Protein AF-A0A1C6Z0S4-F1 (afdb_monomer_lite)

Structure (mmCIF, N/CA/C/O backbone):
data_AF-A0A1C6Z0S4-F1
#
_entry.id   AF-A0A1C6Z0S4-F1
#
loop_
_atom_site.group_PDB
_atom_site.id
_atom_site.type_symbol
_atom_site.label_atom_id
_atom_site.label_alt_id
_atom_site.label_comp_id
_atom_site.label_asym_id
_atom_site.label_entity_id
_atom_site.label_seq_id
_atom_site.pdbx_PDB_ins_code
_atom_site.Cartn_x
_atom_site.Cartn_y
_atom_site.Cartn_z
_atom_site.occupancy
_atom_site.B_iso_or_equiv
_atom_site.auth_seq_id
_atom_site.auth_comp_id
_atom_site.auth_asym_id
_atom_site.auth_atom_id
_atom_site.pdbx_PDB_model_num
ATOM 1 N N . MET A 1 1 ? -6.878 -7.002 -3.038 1.00 92.44 1 MET A N 1
ATOM 2 C CA . MET A 1 1 ? -6.805 -6.411 -1.686 1.00 92.44 1 MET A CA 1
ATOM 3 C C . MET A 1 1 ? -5.926 -7.323 -0.857 1.00 92.44 1 MET A C 1
ATOM 5 O O . MET A 1 1 ? -6.141 -8.521 -0.958 1.00 92.44 1 MET A O 1
ATOM 9 N N . GLU A 1 2 ? -4.973 -6.791 -0.096 1.00 96.69 2 GLU A N 1
ATOM 10 C CA . GLU A 1 2 ? -3.965 -7.576 0.635 1.00 96.69 2 GLU A CA 1
ATOM 11 C C . GLU A 1 2 ? -3.652 -6.941 1.997 1.00 96.69 2 GLU A C 1
ATOM 13 O O . GLU A 1 2 ? -3.674 -5.715 2.126 1.00 96.69 2 GLU A O 1
ATOM 18 N N . LEU A 1 3 ? -3.359 -7.758 3.016 1.00 97.12 3 LEU A N 1
ATOM 19 C CA . LEU A 1 3 ? -2.872 -7.271 4.309 1.00 97.12 3 LEU A CA 1
ATOM 20 C C . LEU A 1 3 ? -1.351 -7.102 4.252 1.00 97.12 3 LEU A C 1
ATOM 22 O O . LEU A 1 3 ? -0.598 -8.071 4.259 1.00 97.12 3 LEU A O 1
ATOM 26 N N . LEU A 1 4 ? -0.892 -5.857 4.272 1.00 98.06 4 LEU A N 1
ATOM 27 C CA . LEU A 1 4 ? 0.521 -5.516 4.240 1.00 98.06 4 LEU A CA 1
ATOM 28 C C . LEU A 1 4 ? 1.069 -5.395 5.660 1.00 98.06 4 LEU A C 1
ATOM 30 O O . LEU A 1 4 ? 0.642 -4.537 6.435 1.00 98.06 4 LEU A O 1
ATOM 34 N N . LEU A 1 5 ? 2.040 -6.244 5.994 1.00 97.81 5 LEU A N 1
ATOM 35 C CA . LEU A 1 5 ? 2.652 -6.292 7.327 1.00 97.81 5 LEU A CA 1
ATOM 36 C C . LEU A 1 5 ? 3.930 -5.457 7.439 1.00 97.81 5 LEU A C 1
ATOM 38 O O . LEU A 1 5 ? 4.301 -5.053 8.539 1.00 97.81 5 LEU A O 1
ATOM 42 N N . ASN A 1 6 ? 4.616 -5.228 6.322 1.00 97.81 6 ASN A N 1
ATOM 43 C CA . ASN A 1 6 ? 5.866 -4.483 6.237 1.00 97.81 6 ASN A CA 1
ATOM 44 C C . ASN A 1 6 ? 6.160 -4.105 4.774 1.00 97.81 6 ASN A C 1
ATOM 46 O O . ASN A 1 6 ? 5.416 -4.468 3.862 1.00 97.81 6 ASN A O 1
ATOM 50 N N . GLU A 1 7 ? 7.272 -3.402 4.573 1.00 97.38 7 GLU A N 1
ATOM 51 C CA . GLU A 1 7 ? 7.734 -2.921 3.270 1.00 97.38 7 GLU A CA 1
ATOM 52 C C . GLU A 1 7 ? 8.023 -4.036 2.261 1.00 97.38 7 GLU A C 1
ATOM 54 O O . GLU A 1 7 ? 7.650 -3.906 1.101 1.00 97.38 7 GLU A O 1
ATOM 59 N N . ALA A 1 8 ? 8.591 -5.166 2.693 1.00 97.44 8 ALA A N 1
ATOM 60 C CA . ALA A 1 8 ? 8.878 -6.282 1.792 1.00 97.44 8 ALA A CA 1
ATOM 61 C C . ALA A 1 8 ? 7.593 -6.924 1.240 1.00 97.44 8 ALA A C 1
ATOM 63 O O . ALA A 1 8 ? 7.529 -7.285 0.069 1.00 97.44 8 ALA A O 1
ATOM 64 N N . VAL A 1 9 ? 6.548 -7.041 2.068 1.00 97.69 9 VAL A N 1
ATOM 65 C CA . VAL A 1 9 ? 5.236 -7.539 1.616 1.00 97.69 9 VAL A CA 1
ATOM 66 C C . VAL A 1 9 ? 4.583 -6.552 0.645 1.00 97.69 9 VAL A C 1
ATOM 68 O O . VAL A 1 9 ? 3.962 -6.973 -0.326 1.00 97.69 9 VAL A O 1
ATOM 71 N N . TYR A 1 10 ? 4.732 -5.248 0.888 1.00 97.69 10 TYR A N 1
ATOM 72 C CA . TYR A 1 10 ? 4.225 -4.206 -0.004 1.00 97.69 10 TYR A CA 1
ATOM 73 C C . TYR A 1 10 ? 4.900 -4.226 -1.377 1.00 97.69 10 TYR A C 1
ATOM 75 O O . TYR A 1 10 ? 4.189 -4.239 -2.378 1.00 97.69 10 TYR A O 1
ATOM 83 N N . ASP A 1 11 ? 6.232 -4.281 -1.427 1.00 96.88 11 ASP A N 1
ATOM 84 C CA . ASP A 1 11 ? 6.990 -4.329 -2.683 1.00 96.88 11 ASP A CA 1
ATOM 85 C C . ASP A 1 11 ? 6.540 -5.511 -3.556 1.00 96.88 11 ASP A C 1
ATOM 87 O O . ASP A 1 11 ? 6.111 -5.322 -4.697 1.00 96.88 11 ASP A O 1
ATOM 91 N N . LEU A 1 12 ? 6.504 -6.716 -2.975 1.00 96.31 12 LEU A N 1
ATOM 92 C CA . LEU A 1 12 ? 6.044 -7.922 -3.668 1.00 96.31 12 LEU A CA 1
ATOM 93 C C . LEU A 1 12 ? 4.606 -7.783 -4.172 1.00 96.31 12 LEU A C 1
ATOM 95 O O . LEU A 1 12 ? 4.296 -8.178 -5.297 1.00 96.31 12 LEU A O 1
ATOM 99 N N . TRP A 1 13 ? 3.722 -7.220 -3.346 1.00 96.69 13 TRP A N 1
ATOM 100 C CA . TRP A 1 13 ? 2.325 -7.043 -3.710 1.00 96.69 13 TRP A CA 1
ATOM 101 C C . TRP A 1 13 ? 2.145 -6.041 -4.856 1.00 96.69 13 TRP A C 1
ATOM 103 O O . TRP A 1 13 ? 1.384 -6.329 -5.781 1.00 96.69 13 TRP A O 1
ATOM 113 N N . VAL A 1 14 ? 2.844 -4.899 -4.844 1.00 95.31 14 VAL A N 1
ATOM 114 C CA . VAL A 1 14 ? 2.749 -3.898 -5.920 1.00 95.31 14 VAL A CA 1
ATOM 115 C C . VAL A 1 14 ? 3.285 -4.454 -7.227 1.00 95.31 14 VAL A C 1
ATOM 117 O O . VAL A 1 14 ? 2.598 -4.336 -8.238 1.00 95.31 14 VAL A O 1
ATOM 120 N N . ARG A 1 15 ? 4.439 -5.130 -7.213 1.00 94.00 15 ARG A N 1
ATOM 121 C CA . ARG A 1 15 ? 4.998 -5.779 -8.410 1.00 94.00 15 ARG A CA 1
ATOM 122 C C . ARG A 1 15 ? 4.015 -6.774 -9.016 1.00 94.00 15 ARG A C 1
ATOM 124 O O . ARG A 1 15 ? 3.698 -6.683 -10.196 1.00 94.00 15 ARG A O 1
ATOM 131 N N . ALA A 1 16 ? 3.449 -7.652 -8.189 1.00 93.25 16 ALA A N 1
ATOM 132 C CA . ALA A 1 16 ? 2.482 -8.649 -8.640 1.00 93.25 16 ALA A CA 1
ATOM 133 C C . ALA A 1 16 ? 1.132 -8.052 -9.083 1.00 93.25 16 ALA A C 1
ATOM 135 O O . ALA A 1 16 ? 0.421 -8.661 -9.874 1.00 93.25 16 ALA A O 1
ATOM 136 N N . THR A 1 17 ? 0.744 -6.890 -8.556 1.00 92.12 17 THR A N 1
ATOM 137 C CA . THR A 1 17 ? -0.586 -6.308 -8.803 1.00 92.12 17 THR A CA 1
ATOM 138 C C . THR A 1 17 ? -0.581 -5.275 -9.930 1.00 92.12 17 THR A C 1
ATOM 140 O O . THR A 1 17 ? -1.575 -5.149 -10.640 1.00 92.12 17 THR A O 1
ATOM 143 N N . CYS A 1 18 ? 0.511 -4.526 -10.079 1.00 90.19 18 CYS A N 1
ATOM 144 C CA . CYS A 1 18 ? 0.620 -3.393 -10.998 1.00 90.19 18 CYS A CA 1
ATOM 145 C C . CYS A 1 18 ? 1.514 -3.696 -12.209 1.00 90.19 18 CYS A C 1
ATOM 147 O O . CYS A 1 18 ? 1.332 -3.084 -13.253 1.00 90.19 18 CYS A O 1
ATOM 149 N N . PHE A 1 19 ? 2.460 -4.634 -12.089 1.00 90.12 19 PHE A N 1
ATOM 150 C CA . PHE A 1 19 ? 3.531 -4.815 -13.079 1.00 90.12 19 PHE A CA 1
ATOM 151 C C . PHE A 1 19 ? 3.747 -6.275 -13.508 1.00 90.12 19 PHE A C 1
ATOM 153 O O . PHE A 1 19 ? 4.753 -6.582 -14.134 1.00 90.12 19 PHE A O 1
ATOM 160 N N . ALA A 1 20 ? 2.828 -7.195 -13.186 1.00 85.44 20 ALA A N 1
AT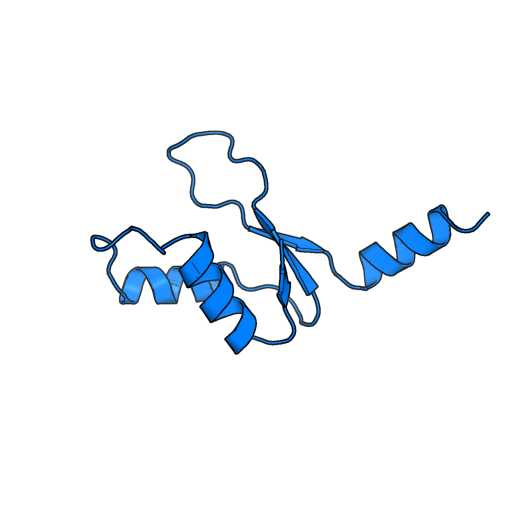OM 161 C CA . ALA A 1 20 ? 3.024 -8.629 -13.437 1.00 85.44 20 ALA A CA 1
ATOM 162 C C . ALA A 1 20 ? 3.172 -9.013 -14.922 1.00 85.44 20 ALA A C 1
ATOM 164 O O . ALA A 1 20 ? 3.804 -10.026 -15.205 1.00 85.44 20 ALA A O 1
ATOM 165 N N . ASP A 1 21 ? 2.607 -8.219 -15.836 1.00 81.00 21 ASP A N 1
ATOM 166 C CA . ASP A 1 21 ? 2.559 -8.506 -17.277 1.00 81.00 21 ASP A CA 1
ATOM 167 C C . ASP A 1 21 ? 3.246 -7.416 -18.132 1.00 81.00 21 ASP A C 1
ATOM 169 O O . ASP A 1 21 ? 2.992 -7.334 -19.336 1.00 81.00 21 ASP A O 1
ATOM 173 N N . ASP A 1 22 ? 4.077 -6.551 -17.535 1.00 75.88 22 ASP A N 1
ATOM 174 C CA . ASP A 1 22 ? 4.699 -5.425 -18.248 1.00 75.88 22 ASP A CA 1
ATOM 175 C C . ASP A 1 22 ? 6.234 -5.497 -18.255 1.00 75.88 22 ASP A C 1
ATOM 177 O O . ASP A 1 22 ? 6.922 -4.897 -17.431 1.00 75.88 22 ASP A O 1
ATOM 181 N N . ASP A 1 23 ? 6.763 -6.226 -19.241 1.00 76.50 23 ASP A N 1
ATOM 182 C CA . ASP A 1 23 ? 8.205 -6.365 -19.496 1.00 76.50 23 ASP A CA 1
ATOM 183 C C . ASP A 1 23 ? 8.838 -5.104 -20.127 1.00 76.50 23 ASP A C 1
ATOM 185 O O . ASP A 1 23 ? 10.038 -5.090 -20.417 1.00 76.50 23 ASP A O 1
ATOM 189 N N . LEU A 1 24 ? 8.044 -4.066 -20.422 1.00 82.94 24 LEU A N 1
ATOM 190 C CA . LEU A 1 24 ? 8.515 -2.851 -21.095 1.00 82.94 24 LEU A CA 1
ATOM 191 C C . LEU A 1 24 ? 8.895 -1.735 -20.119 1.00 82.94 24 LEU A C 1
ATOM 193 O O . LEU A 1 24 ? 9.510 -0.755 -20.545 1.00 82.94 24 LEU A O 1
ATOM 197 N N . ILE A 1 25 ? 8.528 -1.865 -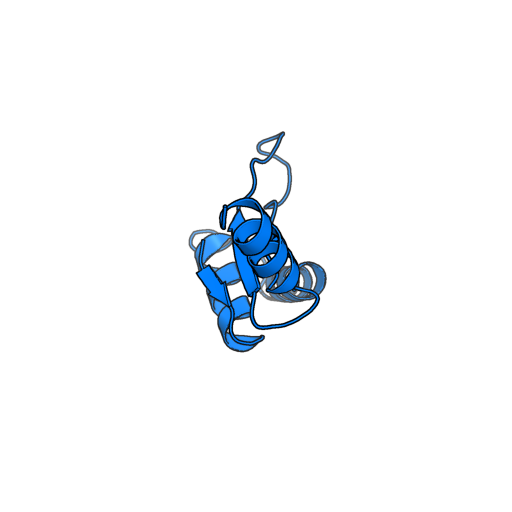18.843 1.00 85.19 25 ILE A N 1
ATOM 198 C CA . ILE A 1 25 ? 8.838 -0.879 -17.808 1.00 85.19 25 ILE A CA 1
ATOM 199 C C . ILE A 1 25 ? 10.231 -1.163 -17.243 1.00 85.19 25 ILE A C 1
ATOM 201 O O . ILE A 1 25 ? 10.572 -2.302 -16.925 1.00 85.19 25 ILE A O 1
ATOM 205 N N . ASP A 1 26 ? 11.045 -0.114 -17.116 1.00 91.31 26 ASP A N 1
ATOM 206 C CA . ASP A 1 26 ? 12.364 -0.223 -16.500 1.00 91.31 26 ASP A CA 1
ATOM 207 C C . ASP A 1 26 ? 12.225 -0.547 -15.004 1.00 91.31 26 ASP A C 1
ATOM 209 O O . ASP A 1 26 ? 11.379 -0.001 -14.293 1.00 91.31 26 ASP A O 1
ATOM 213 N N . GLU A 1 27 ? 13.108 -1.400 -14.495 1.00 91.88 27 GLU A N 1
ATOM 214 C CA . GLU A 1 27 ? 13.180 -1.723 -13.073 1.00 91.88 27 GLU A CA 1
ATOM 215 C C . GLU A 1 27 ? 13.410 -0.462 -12.223 1.00 91.88 27 GLU A C 1
ATOM 217 O O . GLU A 1 27 ? 12.895 -0.371 -11.109 1.00 91.88 27 GLU A O 1
ATOM 222 N N . ALA A 1 28 ? 14.127 0.536 -12.752 1.00 93.19 28 ALA A N 1
ATOM 223 C CA . ALA A 1 28 ? 14.288 1.828 -12.084 1.00 93.19 28 ALA A CA 1
ATOM 224 C C . ALA A 1 28 ? 12.943 2.554 -11.885 1.00 93.19 28 ALA A C 1
ATOM 226 O O . ALA A 1 28 ? 12.661 3.025 -10.782 1.00 93.19 28 ALA A O 1
ATOM 227 N N . ASP A 1 29 ? 12.087 2.567 -12.911 1.00 91.88 29 ASP A N 1
ATOM 228 C CA . ASP A 1 29 ? 10.766 3.200 -12.851 1.00 91.88 29 ASP A CA 1
ATOM 229 C C . ASP A 1 29 ? 9.836 2.456 -11.878 1.00 91.88 29 ASP A C 1
ATOM 231 O O . ASP A 1 29 ? 9.065 3.077 -11.141 1.00 91.88 29 ASP A O 1
ATOM 235 N N . ILE A 1 30 ? 9.930 1.120 -11.830 1.00 92.19 30 ILE A N 1
ATOM 236 C CA . ILE A 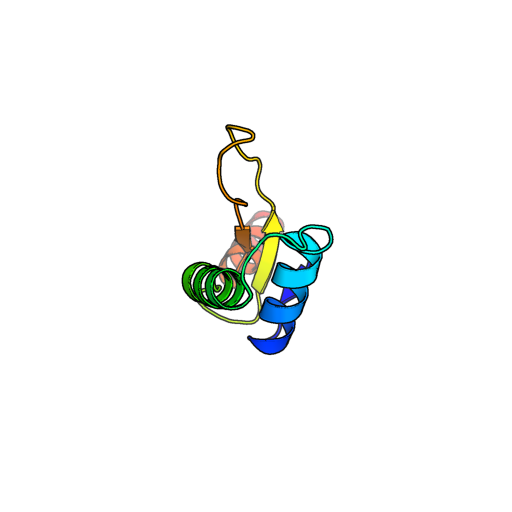1 30 ? 9.178 0.291 -10.876 1.00 92.19 30 ILE A CA 1
ATOM 237 C C . ILE A 1 30 ? 9.588 0.628 -9.440 1.00 92.19 30 ILE A C 1
ATOM 239 O O . ILE A 1 30 ? 8.723 0.829 -8.584 1.00 92.19 30 ILE A O 1
ATOM 243 N N . VAL A 1 31 ? 10.892 0.703 -9.162 1.00 94.75 31 VAL A N 1
ATOM 244 C CA . VAL A 1 31 ? 11.412 1.026 -7.825 1.00 94.75 31 VAL A CA 1
ATOM 245 C C . VAL A 1 31 ? 10.953 2.414 -7.377 1.00 94.75 31 VAL A C 1
ATOM 247 O O . VAL A 1 31 ? 10.460 2.553 -6.253 1.00 94.75 31 VAL A O 1
ATOM 250 N N . ASP A 1 32 ? 11.048 3.414 -8.254 1.00 95.00 32 ASP A N 1
ATOM 251 C CA . ASP A 1 32 ? 10.602 4.778 -7.962 1.00 95.00 32 ASP A CA 1
ATOM 252 C C . ASP A 1 32 ? 9.087 4.820 -7.697 1.00 95.00 32 ASP A C 1
ATOM 254 O O . ASP A 1 32 ? 8.641 5.379 -6.689 1.00 95.00 32 ASP A O 1
ATOM 258 N N . TYR A 1 33 ? 8.285 4.134 -8.520 1.00 93.75 33 TYR A N 1
ATOM 259 C CA . TYR A 1 33 ? 6.838 4.041 -8.323 1.00 93.75 33 TYR A CA 1
ATOM 260 C C . TYR A 1 33 ? 6.468 3.387 -6.986 1.00 93.75 33 TYR A C 1
ATOM 262 O O . TYR A 1 33 ? 5.607 3.897 -6.257 1.00 93.75 33 TYR A O 1
ATOM 270 N N . ILE A 1 34 ? 7.097 2.254 -6.654 1.00 94.81 34 ILE A N 1
ATOM 271 C CA . ILE A 1 34 ? 6.858 1.535 -5.396 1.00 94.81 34 ILE A CA 1
ATOM 272 C C . ILE A 1 34 ? 7.175 2.452 -4.223 1.00 94.81 34 ILE A C 1
ATOM 274 O O . ILE A 1 34 ? 6.358 2.565 -3.301 1.00 94.81 34 ILE A O 1
ATOM 278 N N . PHE A 1 35 ? 8.318 3.136 -4.271 1.00 95.06 35 PHE A N 1
ATOM 279 C CA . PHE A 1 35 ? 8.715 4.070 -3.233 1.00 95.06 35 PHE A CA 1
ATOM 280 C C . PHE A 1 35 ? 7.672 5.178 -3.073 1.00 95.06 35 PHE A C 1
ATOM 282 O O . PHE A 1 35 ? 7.158 5.362 -1.968 1.00 95.06 35 PHE A O 1
ATOM 289 N N . ASP A 1 36 ? 7.296 5.871 -4.143 1.00 94.88 36 ASP A N 1
ATOM 290 C CA . ASP A 1 36 ? 6.393 7.024 -4.083 1.00 94.88 36 ASP A CA 1
ATOM 291 C C . ASP A 1 36 ? 4.973 6.676 -3.612 1.00 94.88 36 ASP A C 1
ATOM 293 O O . ASP A 1 36 ? 4.323 7.488 -2.947 1.00 94.88 36 ASP A O 1
ATOM 297 N N . ASN A 1 37 ? 4.508 5.453 -3.873 1.00 95.06 37 ASN A N 1
ATOM 298 C CA . ASN A 1 37 ? 3.151 5.011 -3.535 1.00 95.06 37 ASN A CA 1
ATOM 299 C C . ASN A 1 37 ? 3.054 4.219 -2.222 1.00 95.06 37 ASN A C 1
ATOM 301 O O . ASN A 1 37 ? 1.996 3.672 -1.898 1.00 95.06 37 ASN A O 1
ATOM 305 N N . ARG A 1 38 ? 4.135 4.158 -1.435 1.00 95.69 38 ARG A N 1
ATOM 306 C CA . ARG A 1 38 ? 4.177 3.368 -0.197 1.00 95.69 38 ARG A CA 1
ATOM 307 C C . ARG A 1 38 ? 3.151 3.830 0.847 1.00 95.69 38 ARG A C 1
ATOM 309 O O . ARG A 1 38 ? 2.897 5.031 0.997 1.00 95.69 38 ARG A O 1
ATOM 316 N N . PRO A 1 39 ? 2.590 2.905 1.646 1.00 97.06 39 PRO A N 1
ATOM 317 C CA . PRO A 1 39 ? 1.722 3.284 2.749 1.00 97.06 39 PRO A CA 1
ATOM 318 C C . PRO A 1 39 ? 2.489 4.090 3.797 1.00 97.06 39 PRO A C 1
ATOM 320 O O . PRO A 1 39 ? 3.688 3.921 4.016 1.00 97.06 39 PRO A O 1
ATOM 323 N N . LYS A 1 40 ? 1.760 4.929 4.535 1.00 96.12 40 LYS A N 1
ATOM 324 C CA . LYS A 1 40 ? 2.344 5.756 5.604 1.00 96.12 40 LYS A CA 1
ATOM 325 C C . LYS A 1 40 ? 2.805 4.932 6.806 1.00 96.12 40 LYS A C 1
ATOM 327 O O . LYS A 1 40 ? 3.629 5.401 7.585 1.00 96.12 40 LYS A O 1
ATOM 332 N N . LYS A 1 41 ? 2.213 3.752 7.004 1.00 96.62 41 LYS A N 1
ATOM 333 C CA . LYS A 1 41 ? 2.504 2.847 8.117 1.00 96.62 41 LYS A CA 1
ATOM 334 C C . LYS A 1 41 ? 2.017 1.434 7.831 1.00 96.62 41 LYS A C 1
ATOM 336 O O . LYS A 1 41 ? 1.063 1.234 7.082 1.00 96.62 41 LYS A O 1
ATOM 341 N N . TYR A 1 42 ? 2.623 0.493 8.538 1.00 96.56 42 TYR A N 1
ATOM 342 C CA . TYR A 1 42 ? 2.212 -0.902 8.607 1.00 96.56 42 TYR A CA 1
ATOM 343 C C . TYR A 1 42 ? 1.765 -1.253 10.042 1.00 96.56 42 TYR A C 1
ATOM 345 O O . TYR A 1 42 ? 2.235 -0.613 10.986 1.00 96.56 42 TYR A O 1
ATOM 353 N N . PRO A 1 43 ? 0.896 -2.262 10.235 1.00 96.88 43 PRO A N 1
ATOM 354 C CA . PRO A 1 43 ? 0.170 -2.983 9.195 1.00 96.88 43 PRO A CA 1
ATOM 355 C C . PRO A 1 43 ? -0.965 -2.139 8.590 1.00 96.88 43 PRO A C 1
ATOM 357 O O . PRO A 1 43 ? -1.543 -1.275 9.256 1.00 96.88 43 PRO A O 1
ATOM 360 N N . CYS A 1 44 ? -1.297 -2.394 7.327 1.00 97.50 44 CYS A N 1
ATOM 361 C CA . CYS A 1 44 ? -2.453 -1.796 6.654 1.00 97.50 44 CYS A CA 1
ATOM 362 C C . CYS A 1 44 ? -3.019 -2.743 5.591 1.00 97.50 44 CYS A C 1
ATOM 364 O O . CYS A 1 44 ? -2.342 -3.670 5.159 1.00 97.50 44 CYS A O 1
ATOM 366 N N . VAL A 1 45 ? -4.263 -2.522 5.173 1.00 97.56 45 VAL A N 1
ATOM 367 C CA . VAL A 1 45 ? -4.865 -3.259 4.056 1.00 97.56 45 VAL A CA 1
ATOM 368 C C . VAL A 1 45 ? -4.760 -2.408 2.799 1.00 97.56 45 VAL A C 1
ATOM 370 O O . VAL A 1 45 ? -5.273 -1.291 2.782 1.00 97.56 45 VAL A O 1
ATOM 373 N N . ALA A 1 46 ? -4.120 -2.928 1.757 1.00 97.38 46 ALA A N 1
ATOM 374 C CA . ALA A 1 46 ? -4.017 -2.268 0.463 1.00 97.38 46 ALA A CA 1
ATOM 375 C C . ALA A 1 46 ? -5.045 -2.809 -0.528 1.00 97.38 46 ALA A C 1
ATOM 377 O O . ALA A 1 46 ? -5.377 -3.997 -0.525 1.00 97.38 46 ALA A O 1
ATOM 378 N N . TYR A 1 47 ? -5.550 -1.947 -1.402 1.00 95.56 47 TYR A N 1
ATOM 379 C CA . TYR A 1 47 ? -6.438 -2.326 -2.493 1.00 95.56 47 TYR A CA 1
ATOM 380 C C . TYR A 1 47 ? -6.283 -1.376 -3.679 1.00 95.56 47 TYR A C 1
ATOM 382 O O . TYR A 1 47 ? -5.833 -0.243 -3.521 1.00 95.56 47 TYR A O 1
ATOM 390 N N . LEU A 1 48 ? -6.668 -1.848 -4.866 1.00 93.44 48 LEU A N 1
ATOM 391 C CA . LEU A 1 48 ? -6.785 -0.997 -6.043 1.00 93.44 48 LEU A CA 1
ATOM 392 C C . LEU A 1 48 ? -8.154 -0.320 -6.028 1.00 93.44 48 LEU A C 1
ATOM 394 O O . LEU A 1 48 ? -9.190 -0.988 -6.074 1.00 93.44 48 LEU A O 1
ATOM 398 N N . GLY A 1 49 ? -8.145 1.002 -5.929 1.00 90.94 49 GLY A N 1
ATOM 399 C CA . GLY A 1 49 ? -9.315 1.829 -6.156 1.00 90.94 49 GLY A CA 1
ATOM 400 C C . GLY A 1 49 ? -9.662 1.910 -7.647 1.00 90.94 49 GLY A C 1
ATOM 401 O O . GLY A 1 49 ? -8.842 1.577 -8.505 1.00 90.94 49 GLY A O 1
ATOM 402 N N . PRO A 1 50 ? -10.877 2.372 -7.979 1.00 86.50 50 PRO A N 1
ATOM 403 C CA . PRO A 1 50 ? -11.241 2.645 -9.360 1.00 86.50 50 PRO A CA 1
ATOM 404 C C . PRO A 1 50 ? -10.341 3.743 -9.938 1.00 86.50 50 PRO A C 1
ATOM 406 O O . PRO A 1 50 ? -10.013 4.719 -9.255 1.00 86.50 50 PRO A O 1
ATOM 409 N N . VAL A 1 51 ? -9.972 3.575 -11.202 1.00 84.62 51 VAL A N 1
ATOM 410 C CA . VAL A 1 51 ? -9.213 4.546 -11.994 1.00 84.62 51 VAL A CA 1
ATOM 411 C C . VAL A 1 51 ? 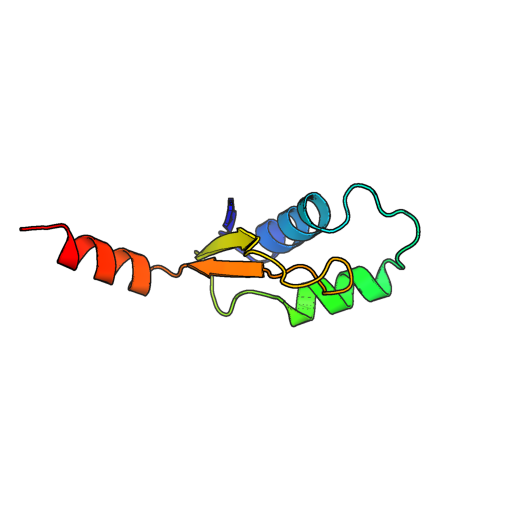-10.199 5.257 -12.929 1.00 84.62 51 VAL A C 1
ATOM 413 O O . VAL A 1 51 ? -11.100 4.604 -13.461 1.00 84.62 51 VAL A O 1
ATOM 416 N N . GLN A 1 52 ? -10.108 6.582 -13.086 1.00 77.19 52 GLN A N 1
ATOM 417 C CA . GLN A 1 52 ? -11.085 7.344 -13.881 1.00 77.19 52 GLN A CA 1
ATOM 418 C C . GLN A 1 52 ? -10.794 7.266 -15.384 1.00 77.19 52 GLN A C 1
ATOM 420 O O . GLN A 1 52 ? -11.711 7.408 -16.194 1.00 77.19 52 GLN A O 1
ATOM 425 N N . SER A 1 53 ? -9.540 6.990 -15.754 1.00 79.50 53 SER A N 1
ATOM 426 C CA . SER A 1 53 ? -9.094 6.818 -17.137 1.00 79.50 53 SER A CA 1
ATOM 427 C C . SER A 1 53 ? -8.139 5.624 -17.283 1.00 79.50 53 SER A C 1
ATOM 429 O O . SER A 1 53 ? -7.298 5.420 -16.414 1.00 79.50 53 SER A O 1
ATOM 431 N N . PRO A 1 54 ? -8.159 4.884 -18.407 1.00 70.31 54 PRO A N 1
ATOM 432 C CA . PRO A 1 54 ? -7.167 3.842 -18.699 1.00 70.31 54 PRO A CA 1
ATOM 433 C C . PRO A 1 54 ? -5.714 4.342 -18.776 1.00 70.31 54 PRO A C 1
ATOM 435 O O . PRO A 1 54 ? -4.795 3.535 -18.786 1.00 70.31 54 PRO A O 1
ATOM 438 N N . THR A 1 55 ? -5.504 5.658 -18.888 1.00 73.19 55 THR A N 1
ATOM 439 C CA . THR A 1 55 ? -4.175 6.290 -18.960 1.00 73.19 55 THR A CA 1
ATOM 440 C C . THR A 1 55 ? -3.632 6.729 -17.601 1.00 73.19 55 THR A C 1
ATOM 442 O O . THR A 1 55 ? -2.520 7.243 -17.529 1.00 73.19 55 THR A O 1
ATOM 445 N N . GLU A 1 56 ? -4.434 6.640 -16.543 1.00 76.25 56 GLU A N 1
ATOM 446 C CA . GLU A 1 56 ? -4.011 6.999 -15.191 1.00 76.25 56 GLU A CA 1
ATOM 447 C C . GLU A 1 56 ? -3.250 5.836 -14.548 1.00 76.25 56 GLU A C 1
ATOM 449 O O . GLU A 1 56 ? -3.556 4.665 -14.779 1.00 76.25 56 GLU A O 1
ATOM 454 N N . SER A 1 57 ? -2.266 6.165 -13.711 1.00 78.56 57 SER A N 1
ATOM 455 C CA . SER A 1 57 ? -1.550 5.179 -12.901 1.00 78.56 57 SER A CA 1
ATOM 456 C C . SER A 1 57 ? -2.500 4.413 -11.976 1.00 78.56 57 SER A C 1
ATOM 458 O O . SER A 1 57 ? -3.583 4.891 -11.623 1.00 78.56 57 SER A O 1
ATOM 460 N N . PHE A 1 58 ? -2.062 3.240 -11.514 1.00 86.12 58 PHE A N 1
ATOM 461 C CA . PHE A 1 58 ? -2.813 2.465 -10.532 1.00 86.12 58 PHE A CA 1
ATOM 462 C C . PHE A 1 58 ? -3.135 3.305 -9.291 1.00 86.12 58 PHE A C 1
ATOM 464 O O . PHE A 1 58 ? -2.266 3.937 -8.689 1.00 86.12 58 PHE A O 1
ATOM 471 N N . ASN A 1 59 ? -4.407 3.292 -8.899 1.00 90.62 59 ASN A N 1
ATOM 472 C CA . ASN A 1 59 ? -4.905 4.009 -7.732 1.00 90.62 59 ASN A CA 1
ATOM 473 C C . ASN A 1 59 ? -4.803 3.107 -6.495 1.00 90.62 59 ASN A C 1
ATOM 475 O O . ASN A 1 59 ? -5.781 2.472 -6.096 1.00 90.62 59 ASN A O 1
ATOM 479 N N . ILE A 1 60 ? -3.610 3.002 -5.910 1.00 94.31 60 ILE A N 1
ATOM 480 C CA . ILE A 1 60 ? -3.406 2.219 -4.687 1.00 94.31 60 ILE A CA 1
ATOM 481 C C . ILE A 1 60 ? -3.966 2.995 -3.493 1.00 94.31 60 ILE A C 1
ATOM 483 O O . ILE A 1 60 ? -3.609 4.145 -3.240 1.00 94.31 60 ILE A O 1
ATOM 487 N N . GLN A 1 61 ? -4.835 2.345 -2.723 1.00 95.75 61 GLN A N 1
ATOM 488 C CA . GLN A 1 61 ? -5.420 2.907 -1.513 1.00 95.75 61 GLN A CA 1
ATOM 489 C C . GLN A 1 61 ? -5.180 2.006 -0.308 1.00 95.75 61 GLN A C 1
ATOM 491 O O . GLN A 1 61 ? -5.059 0.786 -0.427 1.00 95.75 61 GLN A O 1
A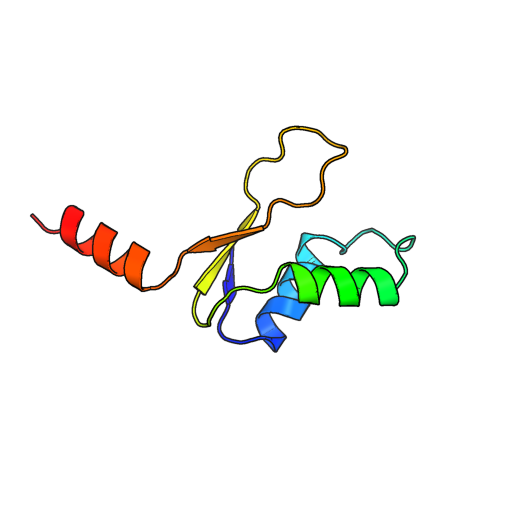TOM 496 N N . PHE A 1 62 ? -5.139 2.626 0.872 1.00 97.31 62 PHE A N 1
ATOM 497 C CA . PHE A 1 62 ? -4.805 1.957 2.125 1.00 97.31 62 PHE A CA 1
ATOM 498 C C . PHE A 1 62 ? -5.886 2.176 3.177 1.00 97.31 62 PHE A C 1
ATOM 500 O O . PHE A 1 62 ? -6.375 3.291 3.369 1.00 97.31 62 PHE A O 1
ATOM 507 N N . ILE A 1 63 ? -6.216 1.106 3.891 1.00 97.31 63 ILE A N 1
ATOM 508 C CA . ILE A 1 63 ? -7.074 1.114 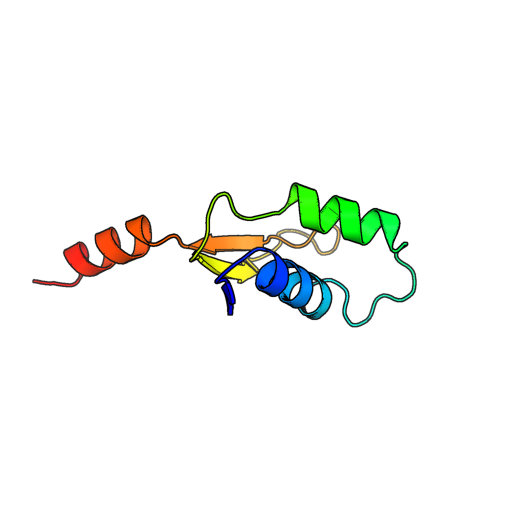5.071 1.00 97.31 63 ILE A CA 1
ATOM 509 C C . ILE A 1 63 ? -6.189 0.834 6.282 1.00 97.31 63 ILE A C 1
ATOM 511 O O . ILE A 1 63 ? -5.550 -0.217 6.379 1.00 97.31 63 ILE A O 1
ATOM 515 N N . TYR A 1 64 ? -6.160 1.779 7.216 1.00 97.31 64 TYR A N 1
ATOM 516 C CA . TYR A 1 64 ? -5.364 1.681 8.435 1.00 97.31 64 TYR A CA 1
ATOM 517 C C . TYR A 1 64 ? -6.188 1.194 9.631 1.00 97.31 64 TYR A C 1
ATOM 519 O O . TYR A 1 64 ? -7.418 1.292 9.652 1.00 97.31 64 TYR A O 1
ATOM 527 N N . GLY A 1 65 ? -5.497 0.709 10.665 1.00 93.94 65 GLY A N 1
ATOM 528 C CA . GLY A 1 65 ? -6.126 0.178 11.877 1.00 93.94 65 GLY A CA 1
ATOM 529 C C . GLY A 1 65 ? -7.080 1.154 12.576 1.00 93.94 65 GLY A C 1
ATOM 530 O O . GLY A 1 65 ? -8.092 0.724 13.131 1.00 93.94 65 GLY A O 1
ATOM 531 N N . GLU A 1 66 ? -6.828 2.464 12.516 1.00 93.88 66 GLU A N 1
ATOM 532 C CA . GLU A 1 66 ? -7.724 3.471 13.094 1.00 93.88 66 GLU A CA 1
ATOM 533 C C . GLU A 1 66 ? -9.069 3.520 12.370 1.00 93.88 66 GLU A C 1
ATOM 535 O O . GLU A 1 66 ? -10.098 3.592 13.037 1.00 93.88 66 GLU A O 1
ATOM 540 N N . GLN A 1 67 ? -9.078 3.410 11.036 1.00 93.62 67 GLN A N 1
ATOM 541 C CA . GLN A 1 67 ? -10.317 3.364 10.251 1.00 93.62 67 GLN A CA 1
ATOM 542 C C . GLN A 1 67 ? -11.111 2.103 10.589 1.00 93.62 67 GLN A C 1
ATOM 544 O O . GLN A 1 67 ? -12.309 2.181 10.841 1.00 93.62 67 GLN A O 1
ATOM 549 N N . ILE A 1 68 ? -10.435 0.953 10.691 1.00 91.12 68 ILE A N 1
ATOM 550 C CA . ILE A 1 68 ? -11.066 -0.317 11.080 1.00 91.12 68 ILE A CA 1
ATOM 551 C C . ILE A 1 68 ? -11.674 -0.205 12.483 1.00 91.12 68 ILE A C 1
ATOM 553 O O . ILE A 1 68 ? -12.812 -0.613 12.701 1.00 91.12 68 ILE A O 1
ATOM 557 N N . THR A 1 69 ? -10.941 0.387 13.427 1.00 92.38 69 THR A N 1
ATOM 558 C CA . THR A 1 69 ? -11.413 0.601 14.803 1.00 92.38 69 THR A CA 1
ATOM 559 C C . THR A 1 69 ? -12.616 1.540 14.838 1.00 92.38 69 THR A C 1
ATOM 561 O O . THR A 1 69 ? -13.574 1.298 15.572 1.00 92.38 69 THR A O 1
ATOM 564 N N . GLU A 1 70 ? -12.588 2.618 14.055 1.00 94.06 70 GLU A N 1
ATOM 565 C CA . GLU A 1 70 ? -13.705 3.552 13.944 1.00 94.06 70 GLU A CA 1
ATOM 566 C C . GLU A 1 70 ? -14.948 2.875 13.360 1.00 94.06 70 GLU A C 1
ATOM 568 O O . GLU A 1 70 ? -16.046 3.038 13.891 1.00 94.06 70 GLU A O 1
ATOM 573 N N . TRP A 1 71 ? -14.789 2.074 12.309 1.00 93.81 71 TRP A N 1
ATOM 574 C CA . TRP A 1 71 ? -15.890 1.316 11.723 1.00 93.81 71 TRP A CA 1
ATOM 575 C C . TRP A 1 71 ? -16.448 0.305 12.711 1.00 93.81 71 TRP A C 1
ATOM 577 O O . TRP A 1 71 ? -17.656 0.279 12.924 1.00 93.81 71 TRP A O 1
ATOM 587 N N . ALA A 1 72 ? -15.585 -0.466 13.376 1.00 93.25 72 ALA A N 1
ATOM 588 C CA . ALA A 1 72 ? -15.999 -1.441 14.377 1.00 93.25 72 ALA A CA 1
ATOM 589 C C . ALA A 1 72 ? -16.871 -0.795 15.463 1.00 93.25 72 ALA A C 1
ATOM 591 O O . ALA A 1 72 ? -17.928 -1.336 15.779 1.00 93.25 72 ALA A O 1
ATOM 592 N N . LYS A 1 73 ? -16.499 0.399 15.953 1.00 94.19 73 LYS A N 1
ATOM 593 C CA . LYS A 1 73 ? -17.304 1.184 16.909 1.00 94.19 73 LYS A CA 1
ATOM 594 C C . LYS A 1 73 ? -18.667 1.604 16.357 1.00 94.19 73 LYS A C 1
ATOM 596 O O . LYS A 1 73 ? -19.622 1.672 17.112 1.00 94.19 73 LYS A O 1
ATOM 601 N N . ARG A 1 74 ? -18.768 1.905 15.059 1.00 92.81 74 ARG A N 1
ATOM 602 C CA . ARG A 1 74 ? -20.046 2.252 14.410 1.00 92.81 74 ARG A CA 1
ATOM 603 C C . ARG A 1 74 ? -20.947 1.032 14.188 1.00 92.81 74 ARG A C 1
ATOM 605 O O . ARG A 1 74 ? -22.156 1.199 14.085 1.00 92.81 74 ARG A O 1
ATOM 612 N N . PHE A 1 75 ? -20.366 -0.166 14.093 1.00 90.00 75 PHE A N 1
ATOM 613 C CA . PHE A 1 75 ? -21.096 -1.426 13.905 1.00 90.00 75 PHE A CA 1
ATOM 614 C C . PHE A 1 75 ? -21.448 -2.145 15.213 1.00 90.00 75 PHE A C 1
ATOM 616 O O . PHE A 1 75 ? -22.314 -3.018 15.206 1.00 90.00 75 PHE A O 1
ATOM 623 N N . SER A 1 76 ? -20.796 -1.804 16.325 1.00 71.25 76 SER A N 1
ATOM 624 C CA . SER A 1 76 ? -21.171 -2.296 17.651 1.00 71.25 76 SER A CA 1
ATOM 625 C C . SER A 1 76 ? -22.272 -1.396 18.221 1.00 71.25 76 SER A C 1
ATOM 627 O O . SER A 1 76 ? -21.994 -0.289 18.670 1.00 71.25 76 SER A O 1
ATOM 629 N N . LEU A 1 77 ? -23.523 -1.865 18.110 1.00 56.47 77 LEU A N 1
ATOM 630 C CA . LEU A 1 77 ? -24.710 -1.314 18.784 1.00 56.47 77 LEU A CA 1
ATOM 631 C C . LEU A 1 77 ? -24.530 -1.272 20.306 1.00 56.47 77 LEU A C 1
ATOM 633 O O . LEU A 1 77 ? -24.068 -2.296 20.862 1.00 56.47 77 LEU A O 1
#

Secondary structure (DSSP, 8-state):
-EEE-SHHHHHHHHHHHHSTT-TTS-HHHHHHHHHHT--SSSSEEEEEPPPSSTTSPP-EEEEEHHHHHHHHHHH--

Sequence (77 aa):
MELLLNEAVYDLWVRATCFADDDLIDEADIVDYIFDNRPKKYPCVAYLGPVQSPTESFNIQFIYGEQITEWAKRFSL

Organism: Hafnia alvei (NCBI:txid569)

Radius of gyration: 14.5 Å; chains: 1; bounding box: 39×16×40 Å

pLDDT: mean 91.07, std 8.02, range [56.47, 98.06]

Foldseek 3Di:
DDFAADLVSQLVCCCVPQPVPPPPDDPVNSVVVSVVPDDPDPGWDWDFDDDPDPPDGTRIDIGDPVNVVVVVVVVPD